Protein AF-A0A3P7JWF5-F1 (afdb_monomer_lite)

Structure (mmCIF, N/CA/C/O backbone):
data_AF-A0A3P7JWF5-F1
#
_entry.id   AF-A0A3P7JWF5-F1
#
loop_
_atom_site.group_PDB
_atom_site.id
_atom_site.type_symbol
_atom_site.label_atom_id
_atom_site.label_alt_id
_atom_site.label_comp_id
_atom_site.label_asym_id
_atom_site.label_entity_id
_atom_site.label_seq_id
_atom_site.pdbx_PDB_ins_code
_atom_site.Cartn_x
_atom_site.Cartn_y
_atom_site.Cartn_z
_atom_site.occupancy
_atom_site.B_iso_or_equiv
_atom_site.auth_seq_id
_atom_site.auth_comp_id
_atom_site.auth_asym_id
_atom_site.auth_atom_id
_atom_site.pdbx_PDB_model_num
ATOM 1 N N . MET A 1 1 ? -0.711 -3.799 1.748 1.00 93.81 1 MET A N 1
ATOM 2 C CA . MET A 1 1 ? -0.320 -2.741 0.792 1.00 93.81 1 MET A CA 1
ATOM 3 C C . MET A 1 1 ? 0.947 -3.207 0.104 1.00 93.81 1 MET A C 1
ATOM 5 O O . MET A 1 1 ? 1.768 -3.784 0.799 1.00 93.81 1 MET A O 1
ATOM 9 N N . GLY A 1 2 ? 1.087 -3.035 -1.209 1.00 94.81 2 GLY A N 1
ATOM 10 C CA . GLY A 1 2 ? 2.261 -3.531 -1.932 1.00 94.81 2 GLY A CA 1
ATOM 11 C C . GLY A 1 2 ? 2.129 -3.409 -3.446 1.00 94.81 2 GLY A C 1
ATOM 12 O O . GLY A 1 2 ? 1.424 -2.530 -3.942 1.00 94.81 2 GLY A O 1
ATOM 13 N N . GLY A 1 3 ? 2.832 -4.272 -4.176 1.00 94.19 3 GLY A N 1
ATOM 14 C CA . GLY A 1 3 ? 2.782 -4.361 -5.635 1.00 94.19 3 GLY A CA 1
ATOM 15 C C . GLY A 1 3 ? 1.797 -5.414 -6.151 1.00 94.19 3 GLY A C 1
ATOM 16 O O . GLY A 1 3 ? 0.842 -5.780 -5.468 1.00 94.19 3 GLY A O 1
ATOM 17 N N . GLY A 1 4 ? 2.033 -5.908 -7.367 1.00 94.88 4 GLY A N 1
ATOM 18 C CA . GLY A 1 4 ? 1.304 -7.041 -7.944 1.00 94.88 4 GLY A CA 1
ATOM 19 C C . GLY A 1 4 ? -0.005 -6.697 -8.658 1.00 94.88 4 GLY A C 1
ATOM 20 O O . GLY A 1 4 ? -0.857 -7.573 -8.818 1.00 94.88 4 GLY A O 1
ATOM 21 N N . ARG A 1 5 ? -0.197 -5.447 -9.107 1.00 95.81 5 ARG A N 1
ATOM 22 C CA . ARG A 1 5 ? -1.404 -5.034 -9.848 1.00 95.81 5 ARG A CA 1
ATOM 23 C C . ARG A 1 5 ? -1.697 -5.933 -11.048 1.00 95.81 5 ARG A C 1
ATOM 25 O O . ARG A 1 5 ? -2.865 -6.239 -11.288 1.00 95.81 5 ARG A O 1
ATOM 32 N N . SER A 1 6 ? -0.669 -6.360 -11.778 1.00 96.12 6 SER A N 1
ATOM 33 C CA . SER A 1 6 ? -0.830 -7.162 -12.992 1.00 96.12 6 SER A CA 1
ATOM 34 C C . SER A 1 6 ? -1.585 -8.463 -12.719 1.00 96.12 6 SER A C 1
ATOM 36 O O . SER A 1 6 ? -2.492 -8.822 -13.464 1.00 96.12 6 SER A O 1
ATOM 38 N N . TYR A 1 7 ? -1.326 -9.111 -11.584 1.00 95.31 7 TYR A N 1
ATOM 39 C CA . TYR A 1 7 ? -1.957 -10.382 -11.212 1.00 95.31 7 TYR A CA 1
ATOM 40 C C . TYR A 1 7 ? -3.423 -10.239 -10.751 1.00 95.31 7 TYR A C 1
ATOM 42 O O . TYR A 1 7 ? -4.177 -11.217 -10.683 1.00 95.31 7 TYR A O 1
ATOM 50 N N . LEU A 1 8 ? -3.853 -9.013 -10.441 1.00 95.44 8 LEU A N 1
ATOM 51 C CA . LEU A 1 8 ? -5.178 -8.699 -9.896 1.00 95.44 8 LEU A CA 1
ATOM 52 C C . LEU A 1 8 ? -6.155 -8.161 -10.946 1.00 95.44 8 LEU A C 1
ATOM 54 O O . LEU A 1 8 ? -7.366 -8.156 -10.716 1.00 95.44 8 LEU A O 1
ATOM 58 N N . VAL A 1 9 ? -5.652 -7.737 -12.102 1.00 96.12 9 VAL A N 1
ATOM 59 C CA . VAL A 1 9 ? -6.416 -7.006 -13.117 1.00 96.12 9 VAL A CA 1
ATOM 60 C C . VAL A 1 9 ? -6.472 -7.799 -14.425 1.00 96.12 9 VAL A C 1
ATOM 62 O O . VAL A 1 9 ? -5.539 -8.516 -14.782 1.00 96.12 9 VAL A O 1
ATOM 65 N N . ASN A 1 10 ? -7.584 -7.692 -15.153 1.00 97.44 10 ASN A N 1
ATOM 66 C CA . ASN A 1 10 ? -7.727 -8.317 -16.466 1.00 97.44 10 ASN A CA 1
ATOM 67 C C . ASN A 1 10 ? -6.767 -7.712 -17.502 1.00 97.44 10 ASN A C 1
ATOM 69 O O . ASN A 1 10 ? -6.476 -6.515 -17.467 1.00 97.44 10 ASN A O 1
ATOM 73 N N . TRP A 1 11 ? -6.343 -8.517 -18.477 1.00 94.69 11 TRP A N 1
ATOM 74 C CA . TRP A 1 11 ? -5.464 -8.069 -19.562 1.00 94.69 11 TRP A CA 1
ATOM 75 C C . TRP A 1 11 ? -5.998 -6.861 -20.347 1.00 94.69 11 TRP A C 1
ATOM 77 O O . TRP A 1 11 ? -5.229 -5.974 -20.708 1.00 94.69 11 TRP A O 1
ATOM 87 N N . THR A 1 12 ? -7.318 -6.735 -20.512 1.00 96.12 12 THR A N 1
ATOM 88 C CA . THR A 1 12 ? -7.945 -5.563 -21.159 1.00 96.12 12 THR A CA 1
ATOM 89 C C . THR A 1 12 ? -7.756 -4.249 -20.389 1.00 96.12 12 THR A C 1
ATOM 91 O O . THR A 1 12 ? -7.911 -3.172 -20.958 1.00 96.12 12 THR A O 1
ATOM 94 N N . ARG A 1 13 ? -7.403 -4.319 -19.099 1.00 94.12 13 ARG A N 1
ATOM 95 C CA . ARG A 1 13 ? -7.100 -3.180 -18.215 1.00 94.12 13 ARG A CA 1
ATOM 96 C C . ARG A 1 13 ? -5.608 -3.097 -17.854 1.00 94.12 13 ARG A C 1
ATOM 98 O O . ARG A 1 13 ? -5.253 -2.406 -16.900 1.00 94.12 13 ARG A O 1
ATOM 105 N N . GLY A 1 14 ? -4.748 -3.792 -18.604 1.00 91.94 14 GLY A N 1
ATOM 106 C CA . GLY A 1 14 ? -3.295 -3.772 -18.418 1.00 91.94 14 GLY A CA 1
ATOM 107 C C . GLY A 1 14 ? -2.769 -4.706 -17.324 1.00 91.94 14 GLY A C 1
ATOM 108 O O . GLY A 1 14 ? -1.710 -4.428 -16.773 1.00 91.94 14 GLY A O 1
ATOM 109 N N . GLY A 1 15 ? -3.506 -5.767 -16.975 1.00 94.69 15 GLY A N 1
ATOM 110 C CA . GLY A 1 15 ? -2.999 -6.853 -16.129 1.00 94.69 15 GLY A CA 1
ATOM 111 C C . GLY A 1 15 ? -2.730 -8.150 -16.898 1.00 94.69 15 GLY A C 1
ATOM 112 O O . GLY A 1 15 ? -2.568 -8.146 -18.113 1.00 94.69 15 GLY A O 1
ATOM 113 N N . GLU A 1 16 ? -2.702 -9.273 -16.190 1.00 96.12 16 GLU A N 1
ATOM 114 C CA . GLU A 1 16 ? -2.356 -10.600 -16.722 1.00 96.12 16 GLU A CA 1
ATOM 115 C C . GLU A 1 16 ? -3.514 -11.597 -16.630 1.00 96.12 16 GLU A C 1
ATOM 117 O O . GLU A 1 16 ? -3.457 -12.689 -17.197 1.00 96.12 16 GLU A O 1
ATOM 122 N N . ARG A 1 17 ? -4.607 -11.245 -15.941 1.00 96.19 17 ARG A N 1
ATOM 123 C CA . ARG A 1 17 ? -5.726 -12.176 -15.773 1.00 96.19 17 ARG A CA 1
ATOM 124 C C . ARG A 1 17 ? -6.472 -12.389 -17.087 1.00 96.19 17 ARG A C 1
ATOM 126 O O . ARG A 1 17 ? -6.882 -11.427 -17.741 1.00 96.19 17 ARG A O 1
ATOM 133 N N . THR A 1 18 ? -6.746 -13.649 -17.418 1.00 97.00 18 THR A N 1
ATOM 134 C CA . THR A 1 18 ? -7.497 -14.072 -18.616 1.00 97.00 18 THR A CA 1
ATOM 135 C C . THR A 1 18 ? -8.936 -14.500 -18.322 1.00 97.00 18 THR A C 1
ATOM 137 O O . THR A 1 18 ? -9.723 -14.682 -19.244 1.00 97.00 18 THR A O 1
ATOM 140 N N . ASP A 1 19 ? -9.324 -14.584 -17.049 1.00 96.06 19 ASP A N 1
ATOM 141 C CA . ASP A 1 19 ? -10.633 -15.068 -16.589 1.00 96.06 19 ASP A CA 1
ATOM 142 C C . ASP A 1 19 ? -11.735 -13.992 -16.543 1.00 96.06 19 ASP A C 1
ATOM 144 O O . ASP A 1 19 ? -12.795 -14.200 -15.956 1.00 96.06 19 ASP A O 1
ATOM 148 N N . GLY A 1 20 ? -11.482 -12.818 -17.127 1.00 93.81 20 GLY A N 1
ATOM 149 C CA . GLY A 1 20 ? -12.416 -11.687 -17.136 1.00 93.81 20 GLY A CA 1
ATOM 150 C C . GLY A 1 20 ? -12.535 -10.927 -15.808 1.00 93.81 20 GLY A C 1
ATOM 151 O O . GLY A 1 20 ? -13.227 -9.909 -15.761 1.00 93.81 20 GLY A O 1
ATOM 152 N N . LYS A 1 21 ? -11.864 -11.373 -14.737 1.00 94.81 21 LYS A N 1
ATOM 153 C CA . LYS A 1 21 ? -12.016 -10.791 -13.396 1.00 94.81 21 LYS A CA 1
ATOM 154 C C . LYS A 1 21 ? -11.120 -9.589 -13.152 1.00 94.81 21 LYS A C 1
ATOM 156 O O . LYS A 1 21 ? -10.034 -9.466 -13.717 1.00 94.81 21 LYS A O 1
ATOM 161 N N . ASN A 1 22 ? -11.587 -8.717 -12.265 1.00 96.38 22 ASN A N 1
ATOM 162 C CA . ASN A 1 22 ? -10.878 -7.517 -11.837 1.00 96.38 22 ASN A CA 1
ATOM 163 C C . ASN A 1 22 ? -10.988 -7.400 -10.321 1.00 96.38 22 ASN A C 1
ATOM 165 O O . ASN A 1 22 ? -11.964 -6.859 -9.801 1.00 96.38 22 ASN A O 1
ATOM 169 N N . ILE A 1 23 ? -9.994 -7.940 -9.620 1.00 96.00 23 ILE A N 1
ATOM 170 C CA . ILE A 1 23 ? -10.034 -8.115 -8.166 1.00 96.00 23 ILE A CA 1
ATOM 171 C C . ILE A 1 23 ? -10.061 -6.765 -7.443 1.00 96.00 23 ILE A C 1
ATOM 173 O O . ILE A 1 23 ? -10.741 -6.633 -6.432 1.00 96.00 23 ILE A O 1
ATOM 177 N N . ASP A 1 24 ? -9.408 -5.739 -7.991 1.00 94.19 24 ASP A N 1
ATOM 178 C CA . ASP A 1 24 ? -9.463 -4.360 -7.490 1.00 94.19 24 ASP A CA 1
ATOM 179 C C . ASP A 1 24 ? -10.902 -3.802 -7.476 1.00 94.19 24 ASP A C 1
ATOM 181 O O . ASP A 1 24 ? -11.354 -3.199 -6.495 1.00 94.19 24 ASP A O 1
ATOM 185 N N . LEU A 1 25 ? -11.659 -4.060 -8.547 1.00 95.25 25 LEU A N 1
ATOM 186 C CA . LEU A 1 25 ? -13.049 -3.622 -8.679 1.00 95.25 25 LEU A CA 1
ATOM 187 C C . LEU A 1 25 ? -14.008 -4.492 -7.866 1.00 95.25 25 LEU A C 1
ATOM 189 O O . LEU A 1 25 ? -14.941 -3.974 -7.256 1.00 95.25 25 LEU A O 1
ATOM 193 N N . GLU A 1 26 ? -13.806 -5.808 -7.865 1.00 95.62 26 GLU A N 1
ATOM 194 C CA . GLU A 1 26 ? -14.615 -6.752 -7.089 1.00 95.62 26 GLU A CA 1
ATOM 195 C C . GLU A 1 26 ? -14.470 -6.495 -5.589 1.00 95.62 26 GLU A C 1
ATOM 197 O O . GLU A 1 26 ? -15.471 -6.429 -4.879 1.00 95.62 26 GLU A O 1
ATOM 202 N N . TRP A 1 27 ? -13.246 -6.253 -5.115 1.00 95.31 27 TRP A N 1
ATOM 203 C CA . TRP A 1 27 ? -12.976 -5.939 -3.718 1.00 95.31 27 TRP A CA 1
ATOM 204 C C . TRP A 1 27 ? -13.656 -4.638 -3.276 1.00 95.31 27 TRP A C 1
ATOM 206 O O . TRP A 1 27 ? -14.226 -4.596 -2.187 1.00 95.31 27 TRP A O 1
ATOM 216 N N . SER A 1 28 ? -13.677 -3.613 -4.135 1.00 93.50 28 SER A N 1
ATOM 217 C CA . SER A 1 28 ? -14.360 -2.337 -3.856 1.00 93.50 28 SER A CA 1
ATOM 218 C C . SER A 1 28 ? -15.883 -2.478 -3.739 1.00 93.50 28 SER A C 1
ATOM 220 O O . SER A 1 28 ? -16.529 -1.642 -3.117 1.00 93.50 28 SER A O 1
ATOM 222 N N . LYS A 1 29 ? -16.467 -3.527 -4.332 1.00 94.19 29 LYS A N 1
ATOM 223 C CA . LYS A 1 29 ? -17.914 -3.806 -4.299 1.00 94.19 29 LYS A CA 1
ATOM 224 C C . LYS A 1 29 ? -18.346 -4.654 -3.101 1.00 94.19 29 LYS A C 1
ATOM 226 O O . LYS A 1 29 ? -19.544 -4.847 -2.899 1.00 94.19 29 LYS A O 1
ATOM 231 N N . LEU A 1 30 ? -17.404 -5.200 -2.334 1.00 94.25 30 LEU A N 1
ATOM 232 C CA . LEU A 1 30 ? -17.725 -5.937 -1.115 1.00 94.25 30 LEU A CA 1
ATOM 233 C C . LEU A 1 30 ? -18.302 -4.989 -0.054 1.00 94.25 30 LEU A C 1
ATOM 235 O O . LEU A 1 30 ? -18.005 -3.801 -0.041 1.00 94.25 30 LEU A O 1
ATOM 239 N N . GLY A 1 31 ? -19.087 -5.527 0.882 1.00 91.44 31 GLY A N 1
ATOM 240 C CA . GLY A 1 31 ? -19.711 -4.722 1.937 1.00 91.44 31 GLY A CA 1
ATOM 241 C C . GLY A 1 31 ? -18.711 -3.981 2.839 1.00 91.44 31 GLY A C 1
ATOM 242 O O . GLY A 1 31 ? -17.577 -4.442 3.047 1.00 91.44 31 GLY A O 1
ATOM 243 N N . GLY A 1 32 ? -19.177 -2.867 3.413 1.00 91.56 32 GLY A N 1
ATOM 244 C CA . GLY A 1 32 ? -18.391 -1.914 4.206 1.00 91.56 32 GLY A CA 1
ATOM 245 C C . GLY A 1 32 ? -17.798 -0.785 3.359 1.00 91.56 32 GLY A C 1
ATOM 246 O O . GLY A 1 32 ? -17.798 -0.862 2.132 1.00 91.56 32 GLY A O 1
ATOM 247 N N . ALA A 1 33 ? -17.287 0.262 4.008 1.00 93.06 33 ALA A N 1
ATOM 248 C CA . ALA A 1 33 ? -16.555 1.318 3.318 1.00 93.06 33 ALA A CA 1
ATOM 249 C C . ALA A 1 33 ? -15.176 0.784 2.893 1.00 93.06 33 ALA A C 1
ATOM 251 O O . ALA A 1 33 ? -14.442 0.211 3.705 1.00 93.06 33 ALA A O 1
ATOM 252 N N . ARG A 1 34 ? -14.854 0.878 1.599 1.00 95.06 34 ARG A N 1
ATOM 253 C CA . ARG A 1 34 ? -13.656 0.273 1.001 1.00 95.06 34 ARG A CA 1
ATOM 254 C C . ARG A 1 34 ? -13.021 1.203 -0.013 1.00 95.06 34 ARG A C 1
ATOM 256 O O . ARG A 1 34 ? -13.726 1.797 -0.824 1.00 95.06 34 ARG A O 1
ATOM 263 N N . ARG A 1 35 ? -11.690 1.264 -0.014 1.00 94.69 35 ARG A N 1
ATOM 264 C CA . ARG A 1 35 ? -10.926 2.115 -0.930 1.00 94.69 35 ARG A CA 1
ATOM 265 C C . ARG A 1 35 ? -9.686 1.415 -1.468 1.00 94.69 35 ARG A C 1
ATOM 267 O O . ARG A 1 35 ? -8.913 0.824 -0.715 1.00 94.69 35 ARG A O 1
ATOM 274 N N . VAL A 1 36 ? -9.503 1.486 -2.784 1.00 95.69 36 VAL A N 1
ATOM 275 C CA . VAL A 1 36 ? -8.288 1.020 -3.461 1.00 95.69 36 VAL A CA 1
ATOM 276 C C . VAL A 1 36 ? -7.365 2.215 -3.668 1.00 95.69 36 VAL A C 1
ATOM 278 O O . VAL A 1 36 ? -7.799 3.236 -4.195 1.00 95.69 36 VAL A O 1
ATOM 281 N N . LEU A 1 37 ? -6.109 2.085 -3.248 1.00 96.06 37 LEU A N 1
ATOM 282 C CA . LEU A 1 37 ? -5.066 3.100 -3.402 1.00 96.06 37 LEU A CA 1
ATOM 283 C C . LEU A 1 37 ? -4.076 2.615 -4.458 1.00 96.06 37 LEU A C 1
ATOM 285 O O . LEU A 1 37 ? -3.613 1.476 -4.376 1.00 96.06 37 LEU A O 1
ATOM 289 N N . THR A 1 38 ? -3.768 3.445 -5.451 1.00 94.75 38 THR A N 1
ATOM 290 C CA . THR A 1 38 ? -2.951 3.026 -6.608 1.00 94.75 38 THR A CA 1
ATOM 291 C C . THR A 1 38 ? -1.692 3.844 -6.830 1.00 94.75 38 THR A C 1
ATOM 293 O O . THR A 1 38 ? -0.881 3.499 -7.683 1.00 94.75 38 THR A O 1
ATOM 296 N N . ASP A 1 39 ? -1.511 4.914 -6.067 1.00 93.50 39 ASP A N 1
ATOM 297 C CA . ASP A 1 39 ? -0.403 5.848 -6.228 1.00 93.50 39 ASP A CA 1
ATOM 298 C C . ASP A 1 39 ? -0.021 6.491 -4.890 1.00 93.50 39 ASP A C 1
ATOM 300 O O . ASP A 1 39 ? -0.782 6.478 -3.917 1.00 93.50 39 ASP A O 1
ATOM 304 N N . THR A 1 40 ? 1.181 7.060 -4.842 1.00 92.81 40 THR A N 1
ATOM 305 C CA . THR A 1 40 ? 1.737 7.683 -3.636 1.00 92.81 40 THR A CA 1
ATOM 306 C C . THR A 1 40 ? 0.870 8.828 -3.110 1.00 92.81 40 THR A C 1
A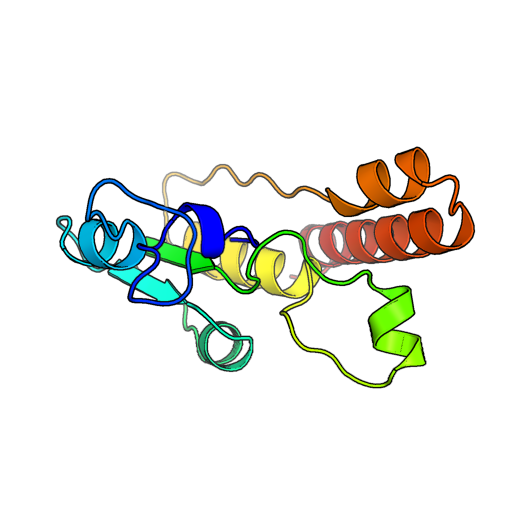TOM 308 O O . THR A 1 40 ? 0.773 8.993 -1.895 1.00 92.81 40 THR A O 1
ATOM 311 N N . LEU A 1 41 ? 0.216 9.597 -3.988 1.00 93.56 41 LEU A N 1
ATOM 312 C CA . LEU A 1 41 ? -0.618 10.726 -3.576 1.00 93.56 41 LEU A CA 1
ATOM 313 C C . LEU A 1 41 ? -1.859 10.227 -2.827 1.00 93.56 41 LEU A C 1
ATOM 315 O O . LEU A 1 41 ? -2.137 10.696 -1.726 1.00 93.56 41 LEU A O 1
ATOM 319 N N . SER A 1 42 ? -2.526 9.196 -3.351 1.00 94.19 42 SER A N 1
ATOM 320 C CA . SER A 1 42 ? -3.684 8.569 -2.703 1.00 94.19 42 SER A CA 1
ATOM 321 C C . SER A 1 42 ? -3.365 8.022 -1.302 1.00 94.19 42 SER A C 1
ATOM 323 O O . SER A 1 42 ? -4.217 8.062 -0.414 1.00 94.19 42 SER A O 1
ATOM 325 N N . LEU A 1 43 ? -2.129 7.557 -1.073 1.00 95.31 43 LEU A N 1
ATOM 326 C CA . LEU A 1 43 ? -1.658 7.137 0.250 1.00 95.31 43 LEU A CA 1
ATOM 327 C C . LEU A 1 43 ? -1.353 8.333 1.167 1.00 95.31 43 LEU A C 1
ATOM 329 O O . LEU A 1 43 ? -1.636 8.277 2.362 1.00 95.31 43 LEU A O 1
ATOM 333 N N . GLN A 1 44 ? -0.772 9.411 0.640 1.00 93.50 44 GLN A N 1
ATOM 334 C CA . GLN A 1 44 ? -0.444 10.609 1.422 1.00 93.50 44 GLN A CA 1
ATOM 335 C C . GLN A 1 44 ? -1.694 11.356 1.894 1.00 93.50 44 GLN A C 1
ATOM 337 O O . GLN A 1 44 ? -1.749 11.807 3.037 1.00 93.50 44 GLN A O 1
ATOM 342 N N . GLU A 1 45 ? -2.708 11.445 1.035 1.00 93.88 45 GLU A N 1
ATOM 343 C CA . GLU A 1 45 ? -3.991 12.090 1.333 1.00 93.88 45 GLU A CA 1
ATOM 344 C C . GLU A 1 45 ? -4.891 11.245 2.245 1.00 93.88 45 GLU A C 1
ATOM 346 O O . GLU A 1 45 ? -5.914 11.732 2.740 1.00 93.88 45 GLU A O 1
ATOM 351 N N . LEU A 1 46 ? -4.517 9.985 2.488 1.00 93.62 46 LEU A N 1
ATOM 352 C CA . LEU A 1 46 ? -5.256 9.085 3.355 1.00 93.62 46 LEU A CA 1
ATOM 353 C C . LEU A 1 46 ? -5.311 9.639 4.784 1.00 93.62 46 LEU A C 1
ATOM 355 O O . LEU A 1 46 ? -4.285 9.851 5.443 1.00 93.62 46 LEU A O 1
ATOM 359 N N . LYS A 1 47 ? -6.539 9.803 5.271 1.00 93.62 47 LYS A N 1
ATOM 360 C CA . LYS A 1 47 ? -6.848 10.071 6.674 1.00 93.62 47 LYS A CA 1
ATOM 361 C C . LYS A 1 47 ? -7.375 8.796 7.313 1.00 93.62 47 LYS A C 1
ATOM 363 O O . LYS A 1 47 ? -8.177 8.094 6.693 1.00 93.62 47 LYS A O 1
ATOM 368 N N . ALA A 1 48 ? -6.935 8.541 8.542 1.00 92.44 48 ALA A N 1
ATOM 369 C CA . ALA A 1 48 ? -7.394 7.404 9.321 1.00 92.44 48 ALA A CA 1
ATOM 370 C C . ALA A 1 48 ? -8.928 7.395 9.416 1.00 92.44 48 ALA A C 1
ATOM 372 O O . ALA A 1 48 ? -9.553 8.433 9.648 1.00 92.44 48 ALA A O 1
ATOM 373 N N . SER A 1 49 ? -9.524 6.232 9.176 1.00 92.75 49 SER A N 1
ATOM 374 C CA . SER A 1 49 ? -10.975 6.023 9.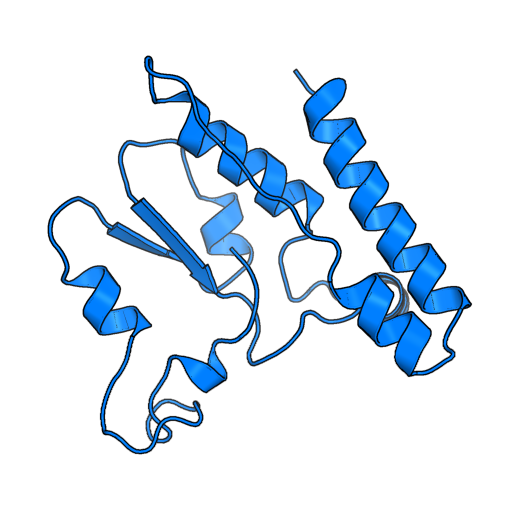151 1.00 92.75 49 SER A CA 1
ATOM 375 C C . SER A 1 49 ? -11.313 4.554 9.427 1.00 92.75 49 SER A C 1
ATOM 377 O O . SER A 1 49 ? -10.422 3.737 9.643 1.00 92.75 49 SER A O 1
ATOM 379 N N . ASP A 1 50 ? -12.596 4.202 9.390 1.00 89.81 50 ASP A N 1
ATOM 380 C CA . ASP A 1 50 ? -13.084 2.819 9.449 1.00 89.81 50 ASP A CA 1
ATOM 381 C C . ASP A 1 50 ? -13.072 2.112 8.075 1.00 89.81 50 ASP A C 1
ATOM 383 O O . ASP A 1 50 ? -13.471 0.949 7.956 1.00 89.81 50 ASP A O 1
ATOM 387 N N . GLU A 1 51 ? -12.599 2.789 7.020 1.00 93.06 51 GLU A N 1
ATOM 388 C CA . GLU A 1 51 ? -12.501 2.209 5.684 1.00 93.06 51 GLU A CA 1
ATOM 389 C C . GLU A 1 51 ? -11.512 1.034 5.655 1.00 93.06 51 GLU A C 1
ATOM 391 O O . GLU A 1 51 ? -10.415 1.068 6.215 1.00 93.06 51 GLU A O 1
ATOM 396 N N . LYS A 1 52 ? -11.853 -0.022 4.918 1.00 94.06 52 LYS A N 1
ATOM 397 C CA . LYS A 1 52 ? -10.873 -1.056 4.567 1.00 94.06 52 LYS A CA 1
ATOM 398 C C . LYS A 1 52 ? -10.086 -0.565 3.364 1.00 94.06 52 LYS A C 1
ATOM 400 O O . LYS A 1 52 ? -10.675 -0.028 2.427 1.00 94.06 52 LYS A O 1
ATOM 405 N N . LEU A 1 53 ? -8.774 -0.781 3.371 1.00 95.75 53 LEU A N 1
ATOM 406 C CA . LEU A 1 53 ? -7.865 -0.265 2.348 1.00 95.75 53 LEU A CA 1
ATOM 407 C C . LEU A 1 53 ? -7.166 -1.396 1.593 1.00 95.75 53 LEU A C 1
ATOM 409 O O . LEU A 1 53 ? -6.696 -2.363 2.191 1.00 95.75 53 LEU A O 1
ATOM 413 N N . LEU A 1 54 ? -7.055 -1.242 0.275 1.00 96.38 54 LEU A N 1
ATOM 414 C CA . LEU A 1 54 ? -6.259 -2.098 -0.601 1.00 96.38 54 LEU A CA 1
ATOM 415 C C . LEU A 1 54 ? -5.281 -1.219 -1.383 1.00 96.38 54 LEU A C 1
ATOM 417 O O . LEU A 1 54 ? -5.645 -0.618 -2.387 1.00 96.38 54 LEU A O 1
ATOM 421 N N . GLY A 1 55 ? -4.040 -1.121 -0.905 1.00 96.50 55 GLY A N 1
ATOM 422 C CA . GLY A 1 55 ? -2.979 -0.382 -1.598 1.00 96.50 55 GLY A CA 1
ATOM 423 C C . GLY A 1 55 ? -2.194 -1.268 -2.559 1.00 96.50 55 GLY A C 1
ATOM 424 O O . GLY A 1 55 ? -1.563 -2.226 -2.105 1.00 96.50 55 GLY A O 1
ATOM 425 N N . ILE A 1 56 ? -2.239 -0.938 -3.850 1.00 96.44 56 ILE A N 1
ATOM 426 C CA . ILE A 1 56 ? -1.568 -1.639 -4.950 1.00 96.44 56 ILE A CA 1
ATOM 427 C C . ILE A 1 56 ? -0.842 -0.604 -5.822 1.00 96.44 56 ILE A C 1
ATOM 429 O O . ILE A 1 56 ? -1.453 0.019 -6.688 1.00 96.44 56 ILE A O 1
ATOM 433 N N . PHE A 1 57 ? 0.462 -0.435 -5.614 1.00 96.19 57 PHE A N 1
ATOM 434 C CA . PHE A 1 57 ? 1.223 0.705 -6.145 1.00 96.19 57 PHE A CA 1
ATOM 435 C C . PHE A 1 57 ? 2.141 0.370 -7.329 1.00 96.19 57 PHE A C 1
ATOM 437 O O . PHE A 1 57 ? 2.637 1.278 -7.987 1.00 96.19 57 PHE A O 1
ATOM 444 N N . ALA A 1 58 ? 2.363 -0.915 -7.624 1.00 94.75 58 ALA A N 1
ATOM 445 C CA . ALA A 1 58 ? 3.237 -1.357 -8.713 1.00 94.75 58 ALA A CA 1
ATOM 446 C C . ALA A 1 58 ? 2.619 -2.510 -9.528 1.00 94.75 58 ALA A C 1
ATOM 448 O O . ALA A 1 58 ? 1.824 -3.282 -8.979 1.00 94.75 58 ALA A O 1
ATOM 449 N N . PRO A 1 59 ? 2.989 -2.674 -10.818 1.00 93.25 59 PRO A N 1
ATOM 450 C CA . PRO A 1 59 ? 2.554 -3.803 -11.645 1.00 93.25 59 PRO A CA 1
ATOM 451 C C . PRO A 1 59 ? 2.958 -5.170 -11.077 1.00 93.25 59 PRO A C 1
ATOM 453 O O . PRO A 1 59 ? 2.108 -6.046 -10.943 1.00 93.25 59 PRO A O 1
ATOM 456 N N . SER A 1 60 ? 4.226 -5.325 -10.682 1.00 92.56 60 SER A N 1
ATOM 457 C CA . SER A 1 60 ? 4.764 -6.528 -10.031 1.00 92.56 60 SER A CA 1
ATOM 458 C C . SER A 1 60 ? 5.475 -6.131 -8.736 1.00 92.56 60 SER A C 1
ATOM 460 O O . SER A 1 60 ? 4.811 -5.622 -7.836 1.00 92.56 60 SER A O 1
ATOM 462 N N . HIS A 1 61 ? 6.792 -6.314 -8.634 1.00 89.94 61 HIS A N 1
ATOM 463 C CA . HIS A 1 61 ? 7.579 -5.898 -7.475 1.00 89.94 61 HIS A CA 1
ATOM 464 C C . HIS A 1 61 ? 7.769 -4.382 -7.451 1.00 89.94 61 HIS A C 1
ATOM 466 O O . HIS A 1 61 ? 7.530 -3.690 -8.447 1.00 89.94 61 HIS A O 1
ATOM 472 N N . PHE A 1 62 ? 8.171 -3.865 -6.295 1.00 92.19 62 PHE A N 1
ATOM 473 C CA . PHE A 1 62 ? 8.545 -2.464 -6.178 1.00 92.19 62 PHE A CA 1
ATOM 474 C C . PHE A 1 62 ? 9.924 -2.241 -6.799 1.00 92.19 62 PHE A C 1
ATOM 476 O O . PHE A 1 62 ? 10.767 -3.134 -6.729 1.00 92.19 62 PHE A O 1
ATOM 483 N N . PRO A 1 63 ? 10.176 -1.066 -7.398 1.00 90.44 63 PRO A N 1
ATOM 484 C CA . PRO A 1 63 ? 11.538 -0.685 -7.736 1.00 90.44 63 PRO A CA 1
ATOM 485 C C . PRO A 1 63 ? 12.395 -0.662 -6.466 1.00 90.44 63 PRO A C 1
ATOM 487 O O . PRO A 1 63 ? 11.906 -0.326 -5.385 1.00 90.44 63 PRO A O 1
ATOM 490 N N . MET A 1 64 ? 13.668 -1.025 -6.600 1.00 88.38 64 MET A N 1
ATOM 491 C CA . MET A 1 64 ? 14.595 -1.032 -5.470 1.00 88.38 64 MET A CA 1
ATOM 492 C C . MET A 1 64 ? 14.893 0.400 -5.010 1.00 88.38 64 MET A C 1
ATOM 494 O O . MET A 1 64 ? 15.025 1.323 -5.820 1.00 88.38 64 MET A O 1
ATOM 498 N N . TYR A 1 65 ? 15.062 0.575 -3.705 1.00 88.38 65 TYR A N 1
ATOM 499 C CA . TYR A 1 65 ? 15.366 1.819 -3.019 1.00 88.38 65 TYR A CA 1
ATOM 500 C C . TYR A 1 65 ? 16.527 2.570 -3.670 1.00 88.38 65 TYR A C 1
ATOM 502 O O . TYR A 1 65 ? 16.367 3.719 -4.088 1.00 88.38 65 TYR A O 1
ATOM 510 N N . LEU A 1 66 ? 17.692 1.923 -3.796 1.00 86.81 66 LEU A N 1
ATOM 511 C CA . LEU A 1 66 ? 18.885 2.572 -4.348 1.00 86.81 66 LEU A CA 1
ATOM 512 C C . LEU A 1 66 ? 18.717 2.944 -5.817 1.00 86.81 66 LEU A C 1
ATOM 514 O O . LEU A 1 66 ? 19.228 3.981 -6.232 1.00 86.81 66 LEU A O 1
ATOM 518 N N . GLN A 1 67 ? 17.981 2.146 -6.591 1.00 85.94 67 GLN A N 1
ATOM 519 C CA . GLN A 1 67 ? 17.715 2.470 -7.986 1.00 85.94 67 GLN A CA 1
ATOM 520 C C . GLN A 1 67 ? 16.905 3.767 -8.092 1.00 85.94 67 GLN A C 1
ATOM 522 O O . GLN A 1 67 ? 17.305 4.682 -8.808 1.00 85.94 67 GLN A O 1
ATOM 527 N N . GLU A 1 68 ? 15.832 3.907 -7.313 1.00 89.25 68 GLU A N 1
ATOM 528 C CA . GLU A 1 68 ? 15.050 5.147 -7.295 1.00 89.25 68 GLU A CA 1
ATOM 529 C C . GLU A 1 68 ? 15.843 6.354 -6.766 1.00 89.25 68 GLU A C 1
ATOM 531 O O . GLU A 1 68 ? 15.620 7.476 -7.228 1.00 89.25 68 GLU A O 1
ATOM 536 N N . GLN A 1 69 ? 16.770 6.150 -5.817 1.00 88.25 69 GLN A N 1
ATOM 537 C CA . GLN A 1 69 ? 17.672 7.214 -5.352 1.00 88.25 69 GLN A CA 1
ATOM 538 C C . GLN A 1 69 ? 18.612 7.682 -6.469 1.00 88.25 69 GLN A C 1
ATOM 540 O O . GLN A 1 69 ? 18.762 8.885 -6.675 1.00 88.25 69 GLN A O 1
ATOM 545 N N . LEU A 1 70 ? 19.218 6.748 -7.208 1.00 88.56 70 LEU A N 1
ATOM 546 C CA . LEU A 1 70 ? 20.128 7.053 -8.316 1.00 88.56 70 LEU A CA 1
ATOM 547 C C . LEU A 1 70 ? 19.405 7.732 -9.484 1.00 88.56 70 LEU A C 1
ATOM 549 O O . LEU A 1 70 ? 19.945 8.653 -10.095 1.00 88.56 70 LEU A O 1
ATOM 553 N N . GLU A 1 71 ? 18.177 7.308 -9.773 1.00 90.38 71 GLU A N 1
ATOM 554 C CA . GLU A 1 71 ? 17.328 7.903 -10.810 1.00 90.38 71 GLU A CA 1
ATOM 555 C C . GLU A 1 71 ? 16.680 9.228 -10.363 1.00 90.38 71 GLU A C 1
ATOM 557 O O . GLU A 1 71 ? 16.088 9.936 -11.181 1.00 90.38 71 GLU A O 1
ATOM 562 N N . GLY A 1 72 ? 16.769 9.575 -9.073 1.00 89.56 72 GLY 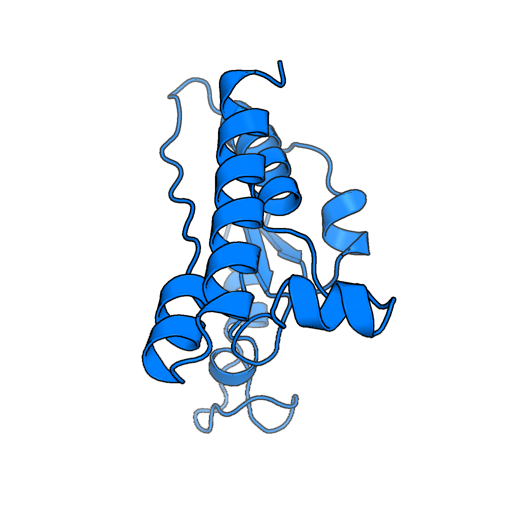A N 1
ATOM 563 C CA . GLY A 1 72 ? 16.142 10.767 -8.499 1.00 89.56 72 GLY A CA 1
ATOM 564 C C . GLY A 1 72 ? 14.615 10.763 -8.618 1.00 89.56 72 GLY A C 1
ATOM 565 O O . GLY A 1 72 ? 13.987 11.824 -8.627 1.00 89.56 72 GLY A O 1
ATOM 566 N N . LYS A 1 73 ? 14.005 9.580 -8.749 1.00 89.44 73 LYS A N 1
ATOM 567 C CA . LYS A 1 73 ? 12.585 9.422 -9.060 1.00 89.44 73 LYS A CA 1
ATOM 568 C C . LYS A 1 73 ? 11.959 8.363 -8.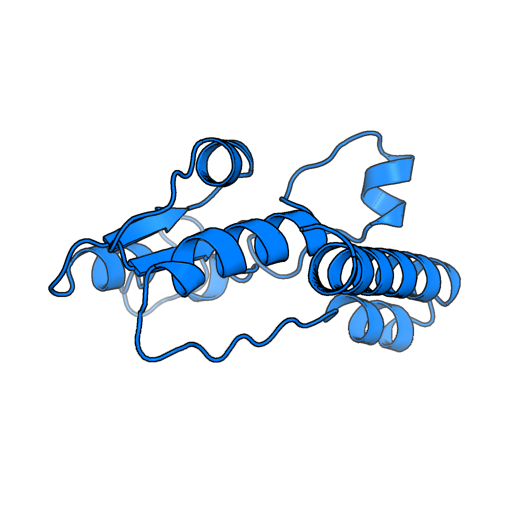166 1.00 89.44 73 LYS A C 1
ATOM 570 O O . LYS A 1 73 ? 12.181 7.173 -8.336 1.00 89.44 73 LYS A O 1
ATOM 575 N N . LYS A 1 74 ? 11.102 8.817 -7.254 1.00 90.31 74 LYS A N 1
ATOM 576 C CA . LYS A 1 74 ? 10.249 7.952 -6.440 1.00 90.31 74 LYS A CA 1
ATOM 577 C C . LYS A 1 74 ? 8.909 7.740 -7.142 1.00 90.31 74 LYS A C 1
ATOM 579 O O . LYS A 1 74 ? 8.169 8.697 -7.368 1.00 90.31 74 LYS A O 1
ATOM 584 N N . THR A 1 75 ? 8.601 6.497 -7.477 1.00 90.19 75 THR A N 1
ATOM 585 C CA . THR A 1 75 ? 7.396 6.100 -8.221 1.00 90.19 75 THR A CA 1
ATOM 586 C C . THR A 1 75 ? 6.359 5.398 -7.352 1.00 90.19 75 THR A C 1
ATOM 588 O O . THR A 1 75 ? 5.170 5.469 -7.655 1.00 90.19 75 THR A O 1
ATOM 591 N N . VAL A 1 76 ? 6.790 4.799 -6.240 1.00 94.06 76 VAL A N 1
ATOM 592 C CA . VAL A 1 76 ? 5.940 4.101 -5.266 1.00 94.06 76 VAL A CA 1
ATOM 593 C C . VAL A 1 76 ? 6.144 4.673 -3.857 1.00 94.06 76 VAL A C 1
ATOM 595 O O . VAL A 1 76 ? 7.179 5.292 -3.586 1.00 94.06 76 VAL A O 1
ATOM 598 N N . PRO A 1 77 ? 5.180 4.519 -2.932 1.00 94.62 77 PRO A N 1
ATOM 599 C CA . PRO A 1 77 ? 5.407 4.858 -1.533 1.00 94.62 77 PRO A CA 1
ATOM 600 C C . PRO A 1 77 ? 6.479 3.954 -0.916 1.00 94.62 77 PRO A C 1
ATOM 602 O O . PRO A 1 77 ? 6.585 2.776 -1.254 1.00 94.62 77 PRO A O 1
ATOM 605 N N . ARG A 1 78 ? 7.251 4.506 0.024 1.00 93.12 78 ARG A N 1
ATOM 606 C CA . ARG A 1 78 ? 8.257 3.749 0.781 1.00 93.12 78 ARG A CA 1
ATOM 607 C C . ARG A 1 78 ? 7.580 2.769 1.730 1.00 93.12 78 ARG A C 1
ATOM 609 O O . ARG A 1 78 ? 6.493 3.048 2.246 1.00 93.12 78 ARG A O 1
ATOM 616 N N . LEU A 1 79 ? 8.258 1.673 2.054 1.00 92.69 79 LEU A N 1
ATOM 617 C CA . LEU A 1 79 ? 7.812 0.706 3.055 1.00 92.69 79 LEU A CA 1
ATOM 618 C C . LEU A 1 79 ? 7.522 1.389 4.394 1.00 92.69 79 LEU A C 1
ATOM 620 O O . LEU A 1 79 ? 6.493 1.126 5.016 1.00 92.69 79 LEU A O 1
ATOM 624 N N . SER A 1 80 ? 8.369 2.341 4.793 1.00 92.00 80 SER A N 1
ATOM 625 C CA . SER A 1 80 ? 8.177 3.116 6.021 1.00 92.00 80 SER A CA 1
ATOM 626 C C . SER A 1 80 ? 6.926 4.005 5.985 1.00 92.00 80 SER A C 1
ATOM 628 O O . SER A 1 80 ? 6.244 4.148 6.995 1.00 92.00 80 SER A O 1
ATOM 630 N N . GLU A 1 81 ? 6.570 4.575 4.831 1.00 94.12 81 GLU A N 1
ATOM 631 C CA . GLU A 1 81 ? 5.357 5.392 4.672 1.00 94.12 81 GLU A CA 1
ATOM 632 C C . GLU A 1 81 ? 4.094 4.532 4.687 1.00 94.12 81 GLU A C 1
ATOM 634 O O . GLU A 1 81 ? 3.127 4.868 5.369 1.00 94.12 81 GLU A O 1
ATOM 639 N N . MET A 1 82 ? 4.118 3.399 3.976 1.00 95.44 82 MET A N 1
ATOM 640 C CA . MET A 1 82 ? 3.027 2.426 4.017 1.00 95.44 82 MET A CA 1
ATOM 641 C C . MET A 1 82 ? 2.821 1.894 5.434 1.00 95.44 82 MET A C 1
ATOM 643 O O . MET A 1 82 ? 1.684 1.757 5.872 1.00 95.44 82 MET A O 1
ATOM 647 N N . THR A 1 83 ? 3.903 1.633 6.165 1.00 94.38 83 THR A N 1
ATOM 648 C CA . THR A 1 83 ? 3.836 1.129 7.540 1.00 94.38 83 THR A CA 1
ATOM 649 C C . THR A 1 83 ? 3.183 2.142 8.475 1.00 94.38 83 THR A C 1
ATOM 651 O O . THR A 1 83 ? 2.240 1.790 9.179 1.00 94.38 83 THR A O 1
ATOM 654 N N . VAL A 1 84 ? 3.610 3.409 8.434 1.00 93.81 84 VAL A N 1
ATOM 655 C CA . VAL A 1 84 ? 2.998 4.478 9.244 1.00 93.81 84 VAL A CA 1
ATOM 656 C C . VAL A 1 84 ? 1.508 4.611 8.935 1.00 93.81 84 VAL A C 1
ATOM 658 O O . VAL A 1 84 ? 0.688 4.592 9.848 1.00 93.81 84 VAL A O 1
ATOM 661 N N . LYS A 1 85 ? 1.130 4.648 7.652 1.00 94.69 85 LYS A N 1
ATOM 662 C CA . LYS A 1 85 ? -0.282 4.733 7.253 1.00 94.69 85 LYS A CA 1
ATOM 663 C C . LYS A 1 85 ? -1.103 3.509 7.645 1.00 94.69 85 LYS A C 1
ATOM 665 O O . LYS A 1 85 ? -2.267 3.654 8.010 1.00 94.69 85 LYS A O 1
ATOM 670 N N . ALA A 1 86 ? -0.517 2.313 7.598 1.00 94.00 86 ALA A N 1
ATOM 671 C CA . ALA A 1 86 ? -1.179 1.105 8.078 1.00 94.00 86 ALA A CA 1
ATOM 672 C C . ALA A 1 86 ? -1.478 1.205 9.577 1.00 94.00 86 ALA A C 1
ATOM 674 O O . ALA A 1 86 ? -2.586 0.886 9.992 1.00 94.00 86 ALA A O 1
ATOM 675 N N . ILE A 1 87 ? -0.516 1.679 10.371 1.00 93.31 87 ILE A N 1
ATOM 676 C CA . ILE A 1 87 ? -0.685 1.860 11.814 1.00 93.31 87 ILE A CA 1
ATOM 677 C C . ILE A 1 87 ? -1.748 2.920 12.107 1.00 93.31 87 ILE A C 1
ATOM 679 O O . ILE A 1 87 ? -2.663 2.629 12.868 1.00 93.31 87 ILE A O 1
ATOM 683 N N . GLU A 1 88 ? -1.694 4.090 11.460 1.00 93.12 88 GLU A N 1
ATOM 684 C CA . GLU A 1 88 ? -2.703 5.153 11.622 1.00 93.12 88 GLU A CA 1
ATOM 685 C C . GLU A 1 88 ? -4.132 4.634 11.373 1.00 93.12 88 GLU A C 1
ATOM 687 O O . GLU A 1 88 ? -5.054 4.961 12.124 1.00 93.12 88 GLU A O 1
ATOM 692 N N . GLN A 1 89 ? -4.314 3.801 10.342 1.00 93.62 89 GLN A N 1
ATOM 693 C CA . GLN A 1 89 ? -5.603 3.187 10.016 1.00 93.62 89 GLN A CA 1
ATOM 694 C C . GLN A 1 89 ? -6.013 2.117 11.041 1.00 93.62 89 GLN A C 1
ATOM 696 O O . GLN A 1 89 ? -7.165 2.071 11.462 1.00 93.62 89 GLN A O 1
ATOM 701 N N . LEU A 1 90 ? -5.090 1.234 11.433 1.00 91.94 90 LEU A N 1
ATOM 702 C CA . LEU A 1 90 ? -5.383 0.083 12.293 1.00 91.94 90 LEU A CA 1
ATOM 703 C C . LEU A 1 90 ? -5.558 0.463 13.770 1.00 91.94 90 LEU A C 1
ATOM 705 O O . LEU A 1 90 ? -6.331 -0.185 14.474 1.00 91.94 90 LEU A O 1
ATOM 709 N N . GLN A 1 91 ? -4.899 1.530 14.230 1.00 92.06 91 GLN A N 1
ATOM 710 C CA . GLN A 1 91 ? -5.028 2.057 15.594 1.00 92.06 91 GLN A CA 1
ATOM 711 C C . GLN A 1 91 ? -6.423 2.607 15.915 1.00 92.06 91 GLN A C 1
ATOM 713 O O . GLN A 1 91 ? -6.721 2.840 17.081 1.00 92.06 91 GLN A O 1
ATOM 718 N N . GLN A 1 92 ? -7.290 2.788 14.913 1.00 87.62 92 GLN A N 1
ATOM 719 C CA . GLN A 1 92 ? -8.692 3.157 15.137 1.00 87.62 92 GLN A CA 1
ATOM 720 C C . GLN A 1 92 ? -9.494 2.040 15.831 1.00 87.62 92 GLN A C 1
ATOM 722 O O . GLN A 1 92 ? -10.566 2.300 16.371 1.00 87.62 92 GLN A O 1
ATOM 727 N N . SER A 1 93 ? -9.002 0.797 15.806 1.00 86.69 93 SER A N 1
ATOM 728 C CA . SER A 1 93 ? -9.644 -0.347 16.456 1.00 86.69 93 SER A CA 1
ATOM 729 C C . SER A 1 93 ? -9.284 -0.428 17.942 1.00 86.69 93 SER A C 1
ATOM 731 O O . SER A 1 93 ? -8.112 -0.575 18.293 1.00 86.69 93 SER A O 1
ATOM 733 N N . GLU A 1 94 ? -10.291 -0.430 18.819 1.00 87.25 94 GLU A N 1
ATOM 734 C CA . GLU A 1 94 ? -10.104 -0.631 20.268 1.00 87.25 94 GLU A CA 1
ATOM 735 C C . GLU A 1 94 ? -9.701 -2.074 20.629 1.00 87.25 94 GLU A C 1
ATOM 737 O O . GLU A 1 94 ? -9.121 -2.314 21.685 1.00 87.25 94 GLU A O 1
ATOM 742 N N . GLU A 1 95 ? -9.952 -3.042 19.742 1.00 90.56 95 GLU A N 1
ATOM 743 C CA . GLU A 1 95 ? -9.617 -4.463 19.946 1.00 90.56 95 GLU A CA 1
ATOM 744 C C . GLU A 1 95 ? -8.132 -4.778 19.675 1.00 90.56 95 GLU A C 1
ATOM 746 O O . GLU A 1 95 ? -7.699 -5.930 19.756 1.00 90.56 95 GLU A O 1
ATOM 751 N N . GLY A 1 96 ? -7.337 -3.756 19.344 1.00 89.62 96 GLY A N 1
ATOM 752 C CA . GLY A 1 96 ? -5.969 -3.911 18.865 1.00 89.62 96 GLY A CA 1
ATOM 753 C C . GLY A 1 96 ? -5.912 -4.355 17.402 1.00 89.62 96 GLY A C 1
ATOM 754 O O . GLY A 1 96 ? -6.921 -4.416 16.694 1.00 89.62 96 GLY A O 1
ATOM 755 N N . PHE A 1 97 ? -4.699 -4.630 16.920 1.00 93.69 97 PHE A N 1
ATOM 756 C CA . PHE A 1 97 ? -4.467 -5.036 15.537 1.00 93.69 97 PHE A CA 1
ATOM 757 C C . PHE A 1 97 ? -3.244 -5.942 15.399 1.00 93.69 97 PHE A C 1
ATOM 759 O O . PHE A 1 97 ? -2.332 -5.938 16.224 1.00 93.69 97 PHE A O 1
ATOM 766 N N . PHE A 1 98 ? -3.216 -6.686 14.298 1.00 93.56 98 PHE A N 1
ATOM 767 C CA . PHE A 1 98 ? -2.032 -7.378 13.809 1.00 93.56 98 PHE A CA 1
ATOM 768 C C . PHE A 1 98 ? -1.577 -6.716 12.507 1.00 93.56 98 PHE A C 1
ATOM 770 O O . PHE A 1 98 ? -2.396 -6.461 11.622 1.00 93.56 98 PHE A O 1
ATOM 777 N N . LEU A 1 99 ? -0.275 -6.451 12.385 1.00 93.06 99 LEU A N 1
ATOM 778 C CA . LEU A 1 99 ? 0.333 -5.879 11.188 1.00 93.06 99 LEU A CA 1
ATOM 779 C C . LEU A 1 99 ? 1.566 -6.694 10.791 1.00 93.06 99 LEU A C 1
ATOM 781 O O . LEU A 1 99 ? 2.456 -6.917 11.605 1.00 93.06 99 LEU A O 1
ATOM 785 N N . MET A 1 100 ? 1.621 -7.088 9.519 1.00 93.12 100 MET A N 1
ATOM 786 C CA . MET A 1 100 ? 2.794 -7.694 8.892 1.00 93.1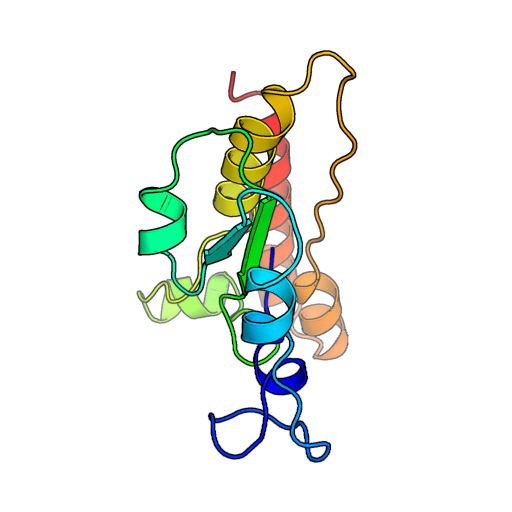2 100 MET A CA 1
ATOM 787 C C . MET A 1 100 ? 3.432 -6.682 7.940 1.00 93.12 100 MET A C 1
ATOM 789 O O . MET A 1 100 ? 2.744 -6.111 7.091 1.00 93.12 100 MET A O 1
ATOM 793 N N . VAL A 1 101 ? 4.741 -6.482 8.083 1.00 92.56 101 VAL A N 1
ATOM 794 C CA . VAL A 1 101 ? 5.565 -5.624 7.224 1.00 92.56 101 VAL A CA 1
ATOM 795 C C . VAL A 1 101 ? 6.699 -6.478 6.673 1.00 92.56 101 VAL A C 1
ATOM 797 O O . VAL A 1 101 ? 7.385 -7.149 7.440 1.00 92.56 101 VAL A O 1
ATOM 800 N N . GLU A 1 102 ? 6.888 -6.466 5.356 1.00 89.31 102 GLU A N 1
ATOM 801 C CA . GLU A 1 102 ? 7.841 -7.330 4.656 1.00 89.31 102 GLU A CA 1
ATOM 802 C C . GLU A 1 102 ? 8.774 -6.496 3.769 1.00 89.31 102 GLU A C 1
ATOM 804 O O . GLU A 1 102 ? 8.315 -5.683 2.966 1.00 89.31 102 GLU A O 1
ATOM 809 N N . GLY A 1 103 ? 10.085 -6.718 3.894 1.00 86.06 103 GLY A N 1
ATOM 810 C CA . GLY A 1 103 ? 11.117 -6.162 3.013 1.00 86.06 103 GLY A CA 1
ATOM 811 C C . GLY A 1 103 ? 11.427 -7.087 1.831 1.00 86.06 103 GLY A C 1
ATOM 812 O O . GLY A 1 103 ? 12.560 -7.532 1.688 1.00 86.06 103 GLY A O 1
ATOM 813 N N . GLY A 1 104 ? 10.428 -7.414 1.005 1.00 80.06 104 GLY A N 1
ATOM 814 C CA . GLY A 1 104 ? 10.525 -8.496 0.006 1.00 80.06 104 GLY A CA 1
ATOM 815 C C . GLY A 1 104 ? 11.596 -8.311 -1.081 1.00 80.06 104 GLY A C 1
ATOM 816 O O . GLY A 1 104 ? 12.068 -9.282 -1.659 1.00 80.06 104 GLY A O 1
ATOM 817 N N . ASN A 1 105 ? 12.038 -7.081 -1.339 1.00 84.69 105 ASN A N 1
ATOM 818 C CA . ASN A 1 105 ? 13.105 -6.814 -2.305 1.00 84.69 105 ASN A CA 1
ATOM 819 C C . ASN A 1 105 ? 14.502 -7.250 -1.819 1.00 84.69 105 ASN A C 1
ATOM 821 O O . ASN A 1 105 ? 15.395 -7.389 -2.652 1.00 84.69 105 ASN A O 1
ATOM 825 N N . ILE A 1 106 ? 14.705 -7.473 -0.510 1.00 77.69 106 ILE A N 1
ATOM 826 C CA . ILE A 1 106 ? 15.976 -8.002 0.023 1.00 77.69 106 ILE A CA 1
ATOM 827 C C . ILE A 1 106 ? 16.262 -9.366 -0.616 1.00 77.69 106 ILE A C 1
ATOM 829 O O . ILE A 1 106 ? 17.345 -9.580 -1.153 1.00 77.69 106 ILE A O 1
ATOM 833 N N . ASP A 1 107 ? 15.254 -10.241 -0.629 1.00 75.06 107 ASP A N 1
ATOM 834 C CA . ASP A 1 107 ? 15.327 -11.585 -1.208 1.00 75.06 107 ASP A CA 1
ATOM 835 C C . ASP A 1 107 ? 15.601 -11.539 -2.720 1.00 75.06 107 ASP A C 1
ATOM 837 O O . ASP A 1 107 ? 16.483 -12.232 -3.221 1.00 75.06 107 ASP A O 1
ATOM 841 N N . ILE A 1 108 ? 14.932 -10.635 -3.445 1.00 80.81 108 ILE A N 1
ATOM 842 C CA . ILE A 1 108 ? 15.156 -10.429 -4.886 1.00 80.81 108 ILE A CA 1
ATOM 843 C C . ILE A 1 108 ? 16.599 -9.978 -5.161 1.00 80.81 108 ILE A C 1
ATOM 845 O O . ILE A 1 108 ? 17.266 -10.517 -6.045 1.00 80.81 108 ILE A O 1
ATOM 849 N N . ALA A 1 109 ? 17.106 -9.010 -4.394 1.00 77.50 109 ALA A N 1
ATOM 850 C CA . ALA A 1 109 ? 18.462 -8.500 -4.569 1.00 77.50 109 ALA A CA 1
ATOM 851 C C . ALA A 1 109 ? 19.533 -9.554 -4.237 1.00 77.50 109 ALA A C 1
ATOM 853 O O . ALA A 1 109 ? 20.568 -9.605 -4.909 1.00 77.50 109 ALA A O 1
ATOM 854 N N . GLU A 1 110 ? 19.297 -10.402 -3.232 1.00 72.12 110 GLU A N 1
ATOM 855 C CA . GLU A 1 110 ? 20.178 -11.530 -2.917 1.00 72.12 110 GLU A CA 1
ATOM 856 C C . GLU A 1 110 ? 20.132 -12.616 -3.997 1.00 72.12 110 GLU A C 1
ATOM 858 O O . GLU A 1 110 ? 21.189 -13.091 -4.423 1.00 72.12 110 GLU A O 1
ATOM 863 N N . HIS A 1 111 ? 18.943 -12.949 -4.506 1.00 79.88 111 HIS A N 1
ATOM 864 C CA . HIS A 1 111 ? 18.778 -13.885 -5.617 1.00 79.88 111 HIS A CA 1
ATOM 865 C C . HIS A 1 111 ? 19.541 -13.444 -6.870 1.00 79.88 111 HIS A C 1
ATOM 867 O O . HIS A 1 111 ? 20.211 -14.264 -7.503 1.00 79.88 111 HIS A O 1
ATOM 873 N N . ASP A 1 112 ? 19.527 -12.147 -7.177 1.00 80.75 112 ASP A N 1
ATOM 874 C CA . ASP A 1 112 ? 20.256 -11.583 -8.314 1.00 80.75 112 ASP A CA 1
ATOM 875 C C . ASP A 1 112 ? 21.752 -11.322 -8.017 1.00 80.75 112 ASP A C 1
ATOM 877 O O . ASP A 1 112 ? 22.471 -10.789 -8.863 1.00 80.75 112 ASP A O 1
ATOM 881 N N . SER A 1 113 ? 22.254 -11.701 -6.832 1.00 80.50 113 SER A N 1
ATOM 882 C CA . SER A 1 113 ? 23.638 -11.469 -6.373 1.00 80.50 113 SER A CA 1
ATOM 883 C C . SER A 1 113 ? 24.061 -9.988 -6.315 1.00 80.50 113 SER A C 1
ATOM 885 O O . SER A 1 113 ? 25.250 -9.658 -6.369 1.00 80.50 113 SER A O 1
ATOM 887 N N . HIS A 1 114 ? 23.107 -9.068 -6.145 1.00 82.31 114 HIS A N 1
ATOM 888 C CA . HIS A 1 114 ? 23.342 -7.626 -6.043 1.00 82.31 114 HIS A CA 1
ATOM 889 C C . HIS A 1 114 ? 23.411 -7.167 -4.583 1.00 82.31 114 HIS A C 1
ATOM 891 O O . HIS A 1 114 ? 22.558 -6.433 -4.086 1.00 82.31 114 HIS A O 1
ATOM 897 N N . MET A 1 115 ? 24.488 -7.542 -3.893 1.00 78.00 115 MET A N 1
ATOM 898 C CA . MET A 1 115 ? 24.643 -7.300 -2.451 1.00 78.00 115 MET A CA 1
ATOM 899 C C . MET A 1 115 ? 24.528 -5.815 -2.046 1.00 78.00 115 MET A C 1
ATOM 901 O O . MET A 1 115 ? 24.009 -5.497 -0.982 1.00 78.00 115 MET A O 1
ATOM 905 N N . HIS A 1 116 ? 24.956 -4.884 -2.906 1.00 79.38 116 HIS A N 1
ATOM 906 C CA . HIS A 1 116 ? 24.808 -3.444 -2.657 1.00 79.38 116 HIS A CA 1
ATOM 907 C C . HIS A 1 116 ? 23.341 -2.981 -2.666 1.00 79.38 116 HIS A C 1
ATOM 909 O O . HIS A 1 116 ? 22.983 -2.116 -1.871 1.00 79.38 116 HIS A O 1
ATOM 915 N N . LEU A 1 117 ? 22.493 -3.573 -3.515 1.00 81.50 117 LEU A N 1
ATOM 916 C CA . LEU A 1 117 ? 21.053 -3.301 -3.544 1.00 81.50 117 LEU A CA 1
ATOM 917 C C . LEU A 1 117 ? 20.366 -3.915 -2.322 1.00 81.50 117 LEU A C 1
ATOM 919 O O . LEU A 1 117 ? 19.567 -3.235 -1.686 1.00 81.50 117 LEU A O 1
ATOM 923 N N . ALA A 1 118 ? 20.770 -5.124 -1.914 1.00 80.62 118 ALA A N 1
ATOM 924 C CA . ALA A 1 118 ? 20.261 -5.769 -0.703 1.00 80.62 118 ALA A CA 1
ATOM 925 C C . ALA A 1 118 ? 20.481 -4.900 0.552 1.00 80.62 118 ALA A C 1
ATOM 927 O O . ALA A 1 118 ? 19.552 -4.705 1.333 1.00 80.62 118 ALA A O 1
ATOM 928 N N . PHE A 1 119 ? 21.663 -4.287 0.715 1.00 85.00 119 PHE A N 1
ATOM 929 C CA . PHE A 1 119 ? 21.911 -3.341 1.817 1.00 85.00 119 PHE A CA 1
ATOM 930 C C . PHE A 1 119 ? 20.991 -2.113 1.779 1.00 85.00 119 PHE A C 1
ATOM 932 O O . PHE A 1 119 ? 20.573 -1.629 2.831 1.00 85.00 119 PHE A O 1
ATOM 939 N N . GLY A 1 120 ? 20.665 -1.616 0.584 1.00 85.50 120 GLY A N 1
ATOM 940 C CA . GLY A 1 120 ? 19.701 -0.532 0.407 1.00 85.50 120 GLY A CA 1
ATOM 941 C C . GLY A 1 120 ? 18.296 -0.900 0.885 1.00 85.50 120 GLY A C 1
ATOM 942 O O . GLY A 1 120 ? 17.666 -0.118 1.593 1.00 85.50 120 GLY A O 1
ATOM 943 N N . GLU A 1 121 ? 17.829 -2.103 0.556 1.00 88.31 121 GLU A N 1
ATOM 944 C CA . GLU A 1 121 ? 16.515 -2.592 0.993 1.00 88.31 121 GLU A CA 1
ATOM 945 C C . GLU A 1 121 ? 16.473 -2.882 2.502 1.00 88.31 121 GLU A C 1
ATOM 947 O O . GLU A 1 121 ? 15.485 -2.567 3.165 1.00 88.31 121 GLU A O 1
ATOM 952 N N . VAL A 1 122 ? 17.560 -3.418 3.075 1.00 87.81 122 VAL A N 1
ATOM 953 C CA . VAL A 1 122 ? 17.693 -3.597 4.533 1.00 87.81 122 VAL A CA 1
ATOM 954 C C . VAL A 1 122 ? 17.599 -2.253 5.254 1.00 87.81 122 VAL A C 1
ATOM 956 O O . VAL A 1 122 ? 16.934 -2.160 6.285 1.00 87.81 122 VAL A O 1
ATOM 959 N N . TYR A 1 123 ? 18.217 -1.204 4.706 1.00 88.75 123 TYR A N 1
ATOM 960 C CA . TYR A 1 123 ? 18.106 0.149 5.249 1.00 88.75 123 TYR A CA 1
ATOM 961 C C . TYR A 1 123 ? 16.658 0.665 5.216 1.00 88.75 123 TYR A C 1
ATOM 963 O O . TYR A 1 123 ? 16.170 1.186 6.216 1.00 88.75 123 TYR A O 1
ATOM 971 N N . GLU A 1 124 ? 15.932 0.479 4.109 1.00 88.25 124 GLU A N 1
ATOM 972 C CA . GLU A 1 124 ? 14.521 0.885 4.036 1.00 88.25 124 GLU A CA 1
ATOM 973 C C . GLU A 1 124 ? 13.635 0.119 5.040 1.00 88.25 124 GLU A C 1
ATOM 975 O O . GLU A 1 124 ? 12.717 0.698 5.634 1.00 88.25 124 GLU A O 1
ATOM 980 N N . PHE A 1 125 ? 13.921 -1.165 5.265 1.00 88.88 125 PHE A N 1
ATOM 981 C CA . PHE A 1 125 ? 13.234 -1.974 6.270 1.00 88.88 125 PHE A CA 1
ATOM 982 C C . PHE A 1 125 ? 13.534 -1.513 7.704 1.00 88.88 125 PHE A C 1
ATOM 984 O O . PHE A 1 125 ? 12.611 -1.385 8.513 1.00 88.88 125 PHE A O 1
ATOM 991 N N . GLU A 1 126 ? 14.794 -1.199 8.017 1.00 90.06 126 GLU A N 1
ATOM 992 C CA . GLU A 1 126 ? 15.183 -0.630 9.313 1.00 90.06 126 GLU A CA 1
ATOM 993 C C . GLU A 1 126 ? 14.482 0.709 9.566 1.00 90.06 126 GLU A C 1
ATOM 995 O O . GLU A 1 126 ? 13.900 0.897 10.633 1.00 90.06 126 GLU A O 1
ATOM 1000 N N . GLU A 1 127 ? 14.399 1.582 8.560 1.00 89.69 127 GLU A N 1
ATOM 1001 C CA . GLU A 1 127 ? 13.667 2.846 8.669 1.00 89.69 127 GLU A CA 1
ATOM 1002 C C . GLU A 1 127 ? 12.172 2.637 8.954 1.00 89.69 127 GLU A C 1
ATOM 1004 O O . GLU A 1 127 ? 11.562 3.417 9.693 1.00 89.69 127 GLU A O 1
ATOM 1009 N N . ALA A 1 128 ? 11.560 1.584 8.402 1.00 88.94 128 ALA A N 1
ATOM 1010 C CA . ALA A 1 128 ? 10.187 1.224 8.740 1.00 88.94 128 ALA A CA 1
ATOM 1011 C C . ALA A 1 128 ? 10.070 0.842 10.223 1.00 88.94 128 ALA A C 1
ATOM 1013 O O . ALA A 1 128 ? 9.234 1.414 10.921 1.00 88.94 128 ALA A O 1
ATOM 1014 N N . ILE A 1 129 ? 10.943 -0.037 10.728 1.00 87.69 129 ILE A N 1
ATOM 1015 C CA . ILE A 1 129 ? 10.975 -0.428 12.149 1.00 87.69 129 ILE A CA 1
ATOM 1016 C C . ILE A 1 129 ? 11.190 0.793 13.045 1.00 87.69 129 ILE A C 1
ATOM 1018 O O . ILE A 1 129 ? 10.455 0.994 14.013 1.00 87.69 129 ILE A O 1
ATOM 1022 N N . ARG A 1 130 ? 12.165 1.642 12.709 1.00 88.62 130 ARG A N 1
ATOM 1023 C CA . ARG A 1 130 ? 12.511 2.835 13.482 1.00 88.62 130 ARG A CA 1
ATOM 1024 C C . ARG A 1 130 ? 11.319 3.774 13.623 1.00 88.62 130 ARG A C 1
ATOM 1026 O O . ARG A 1 130 ? 11.065 4.267 14.723 1.00 88.62 130 ARG A O 1
ATOM 1033 N N . LYS A 1 131 ? 10.556 3.989 12.544 1.00 87.94 131 LYS A N 1
ATOM 1034 C CA . LYS A 1 131 ? 9.329 4.798 12.595 1.00 87.94 131 LYS A CA 1
ATOM 1035 C C . LYS A 1 131 ? 8.257 4.186 13.489 1.00 87.94 131 LYS A C 1
ATOM 1037 O O . LYS A 1 131 ? 7.577 4.939 14.171 1.00 87.94 131 LYS A O 1
ATOM 1042 N N . VAL A 1 132 ? 8.122 2.861 13.523 1.00 83.56 132 VAL A N 1
ATOM 1043 C CA . VAL A 1 132 ? 7.146 2.194 14.401 1.00 83.56 132 VAL A CA 1
ATOM 1044 C C . VAL A 1 132 ? 7.549 2.281 15.871 1.00 83.56 132 VAL A C 1
ATOM 1046 O O . VAL A 1 132 ? 6.710 2.560 16.720 1.00 83.56 132 VAL A O 1
ATOM 1049 N N . CYS A 1 133 ? 8.820 2.031 16.190 1.00 79.50 133 CYS A N 1
ATOM 1050 C CA . CYS A 1 133 ? 9.270 1.924 17.578 1.00 79.50 133 CYS A CA 1
ATOM 1051 C C . CYS A 1 133 ? 9.552 3.274 18.248 1.00 79.50 133 CYS A C 1
ATOM 1053 O O . CYS A 1 133 ? 9.428 3.380 19.466 1.00 79.50 133 CYS A O 1
ATOM 1055 N N . PHE A 1 134 ? 9.965 4.285 17.480 1.00 73.31 134 PHE A N 1
ATOM 1056 C CA . PHE A 1 134 ? 10.436 5.566 18.021 1.00 73.31 134 PHE A CA 1
ATOM 1057 C C . PHE A 1 134 ? 9.732 6.786 17.415 1.00 73.31 134 PHE A C 1
ATOM 1059 O O . PHE A 1 134 ? 10.040 7.914 17.793 1.00 73.31 134 PHE A O 1
ATOM 1066 N N . GLY A 1 135 ? 8.812 6.580 16.470 1.00 56.84 135 GLY A N 1
ATOM 1067 C CA . GLY A 1 135 ? 7.963 7.621 15.895 1.00 56.84 135 GLY A CA 1
ATOM 1068 C C . GLY A 1 135 ? 6.566 7.575 16.504 1.00 56.84 135 GLY A C 1
ATOM 1069 O O . GLY A 1 135 ? 5.633 7.083 15.875 1.00 56.84 135 GLY A O 1
ATOM 1070 N N . SER A 1 136 ? 6.428 8.059 17.738 1.00 46.72 136 SER A N 1
ATOM 1071 C CA . SER A 1 136 ? 5.148 8.401 18.378 1.00 46.72 136 SER A CA 1
ATOM 1072 C C . SER A 1 136 ? 5.245 9.803 18.956 1.00 46.72 136 SER A C 1
ATOM 1074 O O . SER A 1 136 ? 6.255 10.063 19.649 1.00 46.72 136 SER A O 1
#

Sequence (136 aa):
MGGGRSYLVNWTRGGERTDGKNIDLEWSKLGGARRVLTDTLSLQELKASDEKLLGIFAPSHFPMYLQEQLEGKKTVPRLSEMTVKAIEQLQQSEEGFFLMVEGGNIDIAEHDSHMHLAFGEVYEFEEAIRKVCFGS

Radius of gyration: 16.07 Å; chains: 1; bounding box: 44×27×41 Å

InterPro domains:
  IPR001952 Alkaline phosphatase [PF00245] (1-132)
  IPR001952 Alkaline phosphatase [PTHR11596] (1-132)
  IPR017850 Alkaline-phosphatase-like, core domain superfamily [G3DSA:3.40.720.10] (1-133)
  IPR017850 Alkaline-phosphatase-like, core domain superfamily [SSF53649] (1-132)

Organism: Strongylus vulgaris (NCBI:txid40348)

pLDDT: mean 90.21, std 7.19, range [46.72, 97.44]

Secondary structure (DSSP, 8-state):
-B--HHHHSBGGGTSSB-SS--HHHHHHTSSSSEEEE-SHHHHHSPPP-S-EEEEB-SSSSPPPHHHHHHHT---S--HHHHHHHHHHHHTT-TT--------THHHHHHHTT-HHHHHHHHHHHHHHHHHHHH--

Foldseek 3Di:
DFAALQVQQDVVVPHPDPPPGHNQVVVCPDDDAEDEAAWPVSLVPDAADQYH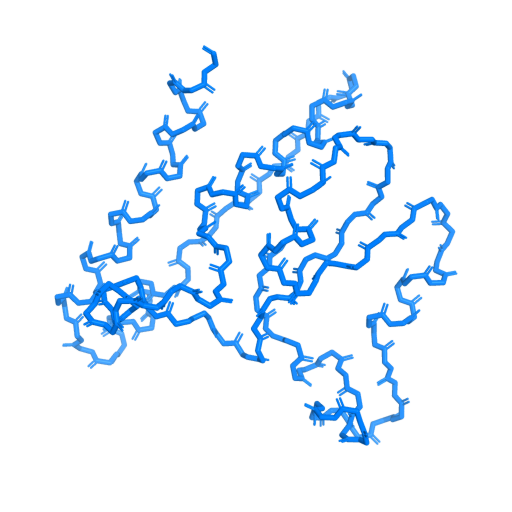YHYHHYNHHADFQVVCVVVVHDRHDFLLSVLVSVCRNQVVDPVHDDDDGDLVVLVVCVVVVNVVSNVRSVVSVVSSVCCVPPVD